Protein AF-A0AAD8ZJK5-F1 (afdb_monomer)

pLDDT: mean 72.44, std 15.35, range [46.84, 93.62]

Radius of gyration: 30.27 Å; Cα contacts (8 Å, |Δi|>4): 60; chains: 1; bounding box: 97×46×35 Å

Foldseek 3Di:
DDDDPPPPDDAAEAEDEDDDPLADDDQPPDDCPVVCVVVVHHYDGGDDHGDPVVVVVPDPPPPPPDDPPPDDPDDDDDDDDDD

InterPro domains:
  IPR002018 Carboxylesterase, type B [PF00135] (8-62)
  IPR029058 Alpha/Beta hydrolase fold [G3DSA:3.40.50.1820] (2-77)
  IPR029058 Alpha/Beta hydrolase fold [SSF53474] (7-53)
  IPR051093 Neuroligin and Bile salt-activated lipase [PTHR43903] (7-63)

Secondary structure (DSSP, 8-state):
----TT--SPPPEEEEE--STTTS--TTSS--HHHHHHHT-EEEEE----SHHHHTT--------------------------

Structure (mmCIF, N/CA/C/O backbone):
data_AF-A0AAD8ZJK5-F1
#
_entry.id   AF-A0AAD8ZJK5-F1
#
loop_
_atom_site.group_PDB
_atom_site.id
_atom_site.type_symbol
_atom_site.label_atom_id
_atom_site.label_alt_id
_atom_site.label_comp_id
_atom_site.label_asym_id
_atom_site.label_entity_id
_atom_site.label_seq_id
_atom_site.pdbx_PDB_ins_code
_atom_site.Cartn_x
_atom_site.Cartn_y
_atom_site.Cartn_z
_atom_site.occupancy
_atom_site.B_iso_or_equiv
_atom_site.auth_seq_id
_atom_site.auth_comp_id
_atom_site.auth_asym_id
_atom_site.auth_atom_id
_atom_site.pdbx_PDB_model_num
ATOM 1 N N . MET A 1 1 ? -22.322 -10.300 10.138 1.00 46.91 1 MET A N 1
ATOM 2 C CA . MET A 1 1 ? -21.767 -9.320 11.099 1.00 46.91 1 MET A CA 1
ATOM 3 C C . MET A 1 1 ? -21.354 -8.081 10.319 1.00 46.91 1 MET A C 1
ATOM 5 O O . MET A 1 1 ? -20.326 -8.110 9.659 1.00 46.91 1 MET A O 1
ATOM 9 N N . VAL A 1 2 ? -22.171 -7.028 10.321 1.00 55.16 2 VAL A N 1
ATOM 10 C CA . VAL A 1 2 ? -21.789 -5.734 9.733 1.00 55.16 2 VAL A CA 1
ATOM 11 C C . VAL A 1 2 ? -21.039 -4.970 10.824 1.00 55.16 2 VAL A C 1
ATOM 13 O O . VAL A 1 2 ? -21.612 -4.682 11.870 1.00 55.16 2 VAL A O 1
ATOM 16 N N . LYS A 1 3 ? -19.733 -4.745 10.644 1.00 64.06 3 LYS A N 1
ATOM 17 C CA . LYS A 1 3 ? -18.914 -3.985 11.602 1.00 64.06 3 LYS A CA 1
ATOM 18 C C . LYS A 1 3 ? -19.262 -2.503 11.487 1.00 64.06 3 LYS A C 1
ATOM 20 O O . LYS A 1 3 ? -19.209 -1.946 10.395 1.00 64.06 3 LYS A O 1
ATOM 25 N N . ASP A 1 4 ? -19.587 -1.883 12.615 1.00 67.50 4 ASP A N 1
ATOM 26 C CA . ASP A 1 4 ? -19.904 -0.460 12.680 1.00 67.50 4 ASP A CA 1
ATOM 27 C C . ASP A 1 4 ? -18.645 0.385 12.420 1.00 67.50 4 ASP A C 1
ATOM 29 O O . ASP A 1 4 ? -17.633 0.270 13.118 1.00 67.50 4 ASP A O 1
ATOM 33 N N . ILE A 1 5 ? -18.709 1.242 11.402 1.00 67.94 5 ILE A N 1
ATOM 34 C CA . ILE A 1 5 ? -17.691 2.260 11.098 1.00 67.94 5 ILE A CA 1
ATOM 35 C C . ILE A 1 5 ? -17.607 3.346 12.181 1.00 67.94 5 ILE A C 1
ATOM 37 O O . ILE A 1 5 ? -16.637 4.098 12.211 1.00 67.94 5 ILE A O 1
ATOM 41 N N . ARG A 1 6 ? -18.591 3.424 13.085 1.00 72.75 6 ARG A N 1
ATOM 42 C CA . ARG A 1 6 ? -18.636 4.379 14.202 1.00 72.75 6 ARG A CA 1
ATOM 43 C C . ARG A 1 6 ? -17.974 3.855 15.478 1.00 72.75 6 ARG A C 1
ATOM 45 O O . ARG A 1 6 ? -17.950 4.583 16.471 1.00 72.75 6 ARG A O 1
ATOM 52 N N . ASP A 1 7 ? -17.438 2.631 15.474 1.00 77.00 7 ASP A N 1
ATOM 53 C CA . ASP A 1 7 ? -16.663 2.109 16.602 1.00 77.00 7 ASP A CA 1
ATOM 54 C C . ASP A 1 7 ? -15.452 3.023 16.850 1.00 77.00 7 ASP A C 1
ATOM 56 O O . ASP A 1 7 ? -14.521 3.090 16.049 1.00 77.00 7 ASP A O 1
ATOM 60 N N . ARG A 1 8 ? -15.492 3.763 17.964 1.00 76.88 8 ARG A N 1
ATOM 61 C CA . ARG A 1 8 ? -14.476 4.762 18.331 1.00 76.88 8 ARG A CA 1
ATOM 62 C C . ARG A 1 8 ? -13.184 4.146 18.862 1.00 76.88 8 ARG A C 1
ATOM 64 O O . ARG A 1 8 ? -12.248 4.876 19.194 1.00 76.88 8 ARG A O 1
ATOM 71 N N . ARG A 1 9 ? -13.113 2.819 18.974 1.00 84.00 9 ARG A N 1
ATOM 72 C CA . ARG A 1 9 ? -11.882 2.131 19.361 1.00 84.00 9 ARG A CA 1
ATOM 73 C C . ARG A 1 9 ? -10.861 2.230 18.231 1.00 84.00 9 ARG A C 1
ATOM 75 O O . ARG A 1 9 ? -11.176 2.018 17.062 1.00 84.00 9 ARG A O 1
ATOM 82 N N . LYS A 1 10 ? -9.615 2.543 18.591 1.00 84.31 10 LYS A N 1
ATOM 83 C CA . LYS A 1 10 ? -8.509 2.627 17.633 1.00 84.31 10 LYS A CA 1
ATOM 84 C C . LYS A 1 10 ? -8.301 1.258 16.986 1.00 84.31 10 LYS A C 1
ATOM 86 O O . LYS A 1 10 ? -8.093 0.270 17.689 1.00 84.31 10 LYS A O 1
ATOM 91 N N . LYS A 1 11 ? -8.361 1.210 15.656 1.00 88.69 11 LYS A N 1
ATOM 92 C CA . LYS A 1 11 ? -8.042 0.011 14.876 1.00 88.69 11 LYS A CA 1
ATOM 93 C C . LYS A 1 11 ? -6.551 0.006 14.535 1.00 88.69 11 LYS A C 1
ATOM 95 O O . LYS A 1 11 ? -5.998 1.081 14.295 1.00 88.69 11 LYS A O 1
ATOM 100 N N . PRO A 1 12 ? -5.896 -1.165 14.509 1.00 92.06 12 PRO A N 1
ATOM 101 C CA . PRO A 1 12 ? -4.536 -1.262 13.998 1.00 92.06 12 PRO A CA 1
ATOM 102 C C . PRO A 1 12 ? -4.499 -0.829 12.526 1.00 92.06 12 PRO A C 1
ATOM 104 O O . PRO A 1 12 ? -5.427 -1.107 11.758 1.00 92.06 12 PRO A O 1
ATOM 107 N N . VAL A 1 13 ? -3.427 -0.129 12.161 1.00 93.62 13 VAL A N 1
ATOM 108 C CA . VAL A 1 13 ? -3.198 0.385 10.808 1.00 93.62 13 VAL A CA 1
ATOM 109 C C . VAL A 1 13 ? -2.057 -0.401 10.184 1.00 93.62 13 VAL A C 1
ATOM 111 O O . VAL A 1 13 ? -0.966 -0.468 10.748 1.00 93.62 13 VAL A O 1
ATOM 114 N N . MET A 1 14 ? -2.318 -0.992 9.026 1.00 92.44 14 MET A N 1
ATOM 115 C CA . MET A 1 14 ? -1.345 -1.725 8.231 1.00 92.44 14 MET A CA 1
ATOM 116 C C . MET A 1 14 ? -1.017 -0.918 6.978 1.00 92.44 14 MET A C 1
ATOM 118 O O . MET A 1 14 ? -1.901 -0.636 6.171 1.00 92.44 14 MET A O 1
ATOM 122 N N . LEU A 1 15 ? 0.255 -0.559 6.815 1.00 92.12 15 LEU A N 1
ATOM 123 C CA . LEU A 1 15 ? 0.764 0.064 5.598 1.00 92.12 15 LEU A CA 1
ATOM 124 C C . LEU A 1 15 ? 1.287 -1.024 4.659 1.00 92.12 15 LEU A C 1
ATOM 126 O O . LEU A 1 15 ? 2.182 -1.783 5.026 1.00 92.12 15 LEU A O 1
ATOM 130 N N . PHE A 1 16 ? 0.730 -1.090 3.455 1.00 90.19 16 PHE A N 1
ATOM 131 C CA . PHE A 1 16 ? 1.165 -1.994 2.402 1.00 90.19 16 PHE A CA 1
ATOM 132 C C . PHE A 1 16 ? 1.923 -1.212 1.328 1.00 90.19 16 PHE A C 1
ATOM 134 O O . PHE A 1 16 ? 1.369 -0.327 0.670 1.00 90.19 16 PHE A O 1
ATOM 141 N N . ILE A 1 17 ? 3.198 -1.557 1.163 1.00 88.25 17 ILE A N 1
ATOM 142 C CA . ILE A 1 17 ? 4.073 -1.018 0.124 1.00 88.25 17 ILE A CA 1
ATOM 143 C C . ILE A 1 17 ? 4.160 -2.079 -0.967 1.00 88.25 17 ILE A C 1
ATOM 145 O O . ILE A 1 17 ? 4.571 -3.210 -0.703 1.00 88.25 17 ILE A O 1
ATOM 149 N N . HIS A 1 18 ? 3.735 -1.729 -2.180 1.00 88.19 18 HIS A N 1
ATOM 150 C CA . HIS A 1 18 ? 3.814 -2.653 -3.305 1.00 88.19 18 HIS A CA 1
ATOM 151 C C . HIS A 1 18 ? 5.279 -2.914 -3.685 1.00 88.19 18 HIS A C 1
ATOM 153 O O . HIS A 1 18 ? 6.129 -2.030 -3.578 1.00 88.19 18 HIS A O 1
ATOM 159 N N . GLY A 1 19 ? 5.568 -4.136 -4.134 1.00 82.81 19 GLY A N 1
ATOM 160 C CA . GLY A 1 19 ? 6.874 -4.499 -4.687 1.00 82.81 19 GLY A CA 1
ATOM 161 C C . GLY A 1 19 ? 7.102 -3.907 -6.082 1.00 82.81 19 GLY A C 1
ATOM 162 O O . GLY A 1 19 ? 6.476 -2.914 -6.446 1.00 82.81 19 GLY A O 1
ATOM 163 N N . GLY A 1 20 ? 7.976 -4.555 -6.859 1.00 82.94 20 GLY A N 1
ATOM 164 C CA . GLY A 1 20 ? 8.339 -4.128 -8.219 1.00 82.94 20 GLY A CA 1
ATOM 165 C C . GLY A 1 20 ? 9.660 -3.359 -8.302 1.00 82.94 20 GLY A C 1
ATOM 166 O O . GLY A 1 20 ? 9.888 -2.592 -9.233 1.00 82.94 20 GLY A O 1
ATOM 167 N N . SER A 1 21 ? 10.546 -3.569 -7.319 1.00 81.00 21 SER A N 1
ATOM 168 C CA . SER A 1 21 ? 11.945 -3.112 -7.329 1.00 81.00 21 SER 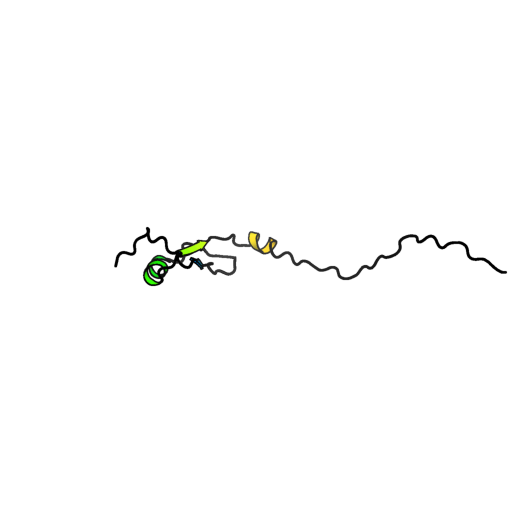A CA 1
ATOM 169 C C . SER A 1 21 ? 12.133 -1.617 -7.612 1.00 81.00 21 SER A C 1
ATOM 171 O O . SER A 1 21 ? 13.140 -1.237 -8.199 1.00 81.00 21 SER A O 1
ATOM 173 N N . TYR A 1 22 ? 11.174 -0.774 -7.214 1.00 75.06 22 TYR A N 1
ATOM 174 C CA . TYR A 1 22 ? 11.154 0.665 -7.519 1.00 75.06 22 TYR A CA 1
ATOM 175 C C . TYR A 1 22 ? 11.111 1.011 -9.013 1.00 75.06 22 TYR A C 1
ATOM 177 O O . TYR A 1 22 ? 11.340 2.152 -9.397 1.00 75.06 22 TYR A O 1
ATOM 185 N N . MET A 1 23 ? 10.797 0.045 -9.871 1.00 74.19 23 MET A N 1
ATOM 186 C CA . MET A 1 23 ? 10.723 0.218 -11.323 1.00 74.19 23 MET A CA 1
ATOM 187 C C . MET A 1 23 ? 9.292 0.096 -11.836 1.00 74.19 23 MET A C 1
ATOM 189 O O . MET A 1 23 ? 8.925 0.748 -12.811 1.00 74.19 23 MET A O 1
ATOM 193 N N . GLU A 1 24 ? 8.479 -0.709 -11.161 1.00 76.12 24 GLU A N 1
ATOM 194 C CA . GLU A 1 24 ? 7.100 -0.998 -11.531 1.00 76.12 24 GLU A CA 1
ATOM 195 C C . GLU A 1 24 ? 6.217 -1.146 -10.287 1.00 76.12 24 GLU A C 1
ATOM 197 O O . GLU A 1 24 ? 6.700 -1.417 -9.190 1.00 76.12 24 GLU A O 1
ATOM 202 N N . GLY A 1 25 ? 4.909 -0.960 -10.455 1.00 83.56 25 GLY A N 1
ATOM 203 C CA . GLY A 1 25 ? 3.912 -1.229 -9.421 1.00 83.56 25 GLY A CA 1
ATOM 204 C C . GLY A 1 25 ? 2.963 -0.066 -9.129 1.00 83.56 25 GLY A C 1
ATOM 205 O O . GLY A 1 25 ? 3.219 1.080 -9.488 1.00 83.56 25 GLY A O 1
ATOM 206 N N . ALA A 1 26 ? 1.834 -0.374 -8.489 1.00 80.81 26 ALA A N 1
ATOM 207 C CA . ALA A 1 26 ? 0.852 0.613 -8.056 1.00 80.81 26 ALA A CA 1
ATOM 208 C C . ALA A 1 26 ? 0.089 0.136 -6.811 1.00 80.81 26 ALA A C 1
ATOM 210 O O . ALA A 1 26 ? -0.130 -1.059 -6.598 1.00 80.81 26 ALA A O 1
ATOM 211 N N . GLY A 1 27 ? -0.373 1.084 -5.996 1.00 79.81 27 GLY A N 1
ATOM 212 C CA . GLY A 1 27 ? -1.109 0.826 -4.756 1.00 79.81 27 GLY A CA 1
ATOM 213 C C . GLY A 1 27 ? -2.463 0.135 -4.958 1.00 79.81 27 GLY A C 1
ATOM 214 O O . GLY A 1 27 ? -2.978 -0.466 -4.025 1.00 79.81 27 GLY A O 1
ATOM 215 N N . ASN A 1 28 ? -3.026 0.164 -6.166 1.00 83.12 28 ASN A N 1
ATOM 216 C CA . ASN A 1 28 ? -4.284 -0.506 -6.509 1.00 83.12 28 ASN A CA 1
ATOM 217 C C . ASN A 1 28 ? -4.100 -1.920 -7.089 1.00 83.12 28 ASN A C 1
ATOM 219 O O . ASN A 1 28 ? -5.088 -2.543 -7.467 1.00 83.12 28 ASN A O 1
ATOM 223 N N . MET A 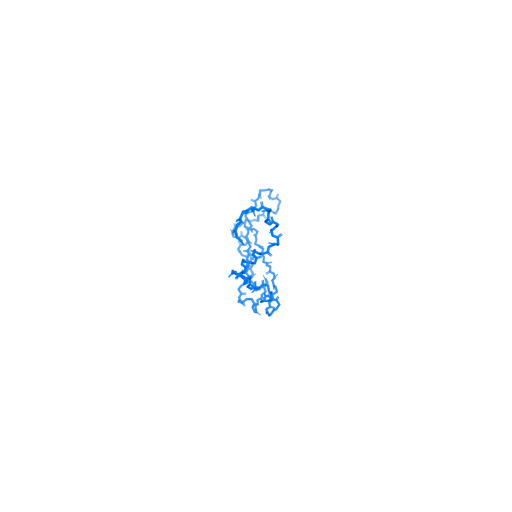1 29 ? -2.868 -2.436 -7.177 1.00 82.00 29 MET A N 1
ATOM 224 C CA . MET A 1 29 ? -2.626 -3.807 -7.651 1.00 82.00 29 MET A CA 1
ATOM 225 C C . MET A 1 29 ? -3.144 -4.874 -6.682 1.00 82.00 29 MET A C 1
ATOM 227 O O . MET A 1 29 ? -3.308 -6.026 -7.074 1.00 82.00 29 MET A O 1
ATOM 231 N N . PHE A 1 30 ? -3.382 -4.509 -5.421 1.00 81.88 30 PHE A N 1
ATOM 232 C CA . PHE A 1 30 ? -3.841 -5.425 -4.387 1.00 81.88 30 PHE A CA 1
ATOM 233 C C . PHE A 1 30 ? -5.191 -4.972 -3.824 1.00 81.88 30 PHE A C 1
ATOM 235 O O . PHE A 1 30 ? -5.301 -3.875 -3.275 1.00 81.88 30 PHE A O 1
ATOM 242 N N . ASP A 1 31 ? -6.210 -5.830 -3.920 1.00 87.31 31 ASP A N 1
ATOM 243 C CA . ASP A 1 31 ? -7.496 -5.597 -3.260 1.00 87.31 31 ASP A CA 1
ATOM 244 C C . ASP A 1 31 ? -7.397 -5.933 -1.764 1.00 87.31 31 ASP A C 1
ATOM 246 O O . ASP A 1 31 ? -7.426 -7.090 -1.339 1.00 87.31 31 ASP A O 1
ATOM 250 N N . ALA A 1 32 ? -7.292 -4.888 -0.946 1.00 88.12 32 ALA A N 1
ATOM 251 C CA . ALA A 1 32 ? -7.203 -5.003 0.504 1.00 88.12 32 ALA A CA 1
ATOM 252 C C .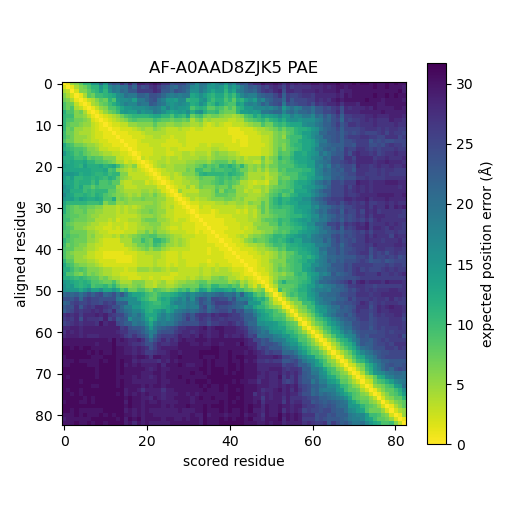 ALA A 1 32 ? -8.560 -5.208 1.213 1.00 88.12 32 ALA A C 1
ATOM 254 O O . ALA A 1 32 ? -8.584 -5.304 2.445 1.00 88.12 32 ALA A O 1
ATOM 255 N N . SER A 1 33 ? -9.684 -5.290 0.489 1.00 88.75 33 SER A N 1
ATOM 256 C CA . SER A 1 33 ? -11.034 -5.343 1.079 1.00 88.75 33 SER A CA 1
ATOM 257 C C . SER A 1 33 ? -11.229 -6.543 2.005 1.00 88.75 33 SER A C 1
ATOM 259 O O . SER A 1 33 ? -11.755 -6.411 3.114 1.00 88.75 33 SER A O 1
ATOM 261 N N . VAL A 1 34 ? -10.746 -7.713 1.581 1.00 89.50 34 VAL A N 1
ATOM 262 C CA . VAL A 1 34 ? -10.797 -8.956 2.368 1.00 89.50 34 VAL A CA 1
ATOM 263 C C . VAL A 1 34 ? -9.963 -8.804 3.641 1.00 89.50 34 VAL A C 1
ATOM 265 O O . VAL A 1 34 ? -10.442 -9.071 4.743 1.00 89.50 34 VAL A O 1
ATOM 268 N N . LEU A 1 35 ? -8.737 -8.296 3.521 1.00 88.06 35 LEU A N 1
ATOM 269 C CA . LEU A 1 35 ? -7.836 -8.118 4.657 1.00 88.06 35 LEU A CA 1
ATOM 270 C C . LEU A 1 35 ? -8.402 -7.130 5.692 1.00 88.06 35 LEU A C 1
ATOM 272 O O . LEU A 1 35 ? -8.376 -7.410 6.893 1.00 88.06 35 LEU A O 1
ATOM 276 N N . ALA A 1 36 ? -8.986 -6.021 5.235 1.00 89.38 36 ALA A N 1
ATOM 277 C CA . ALA A 1 36 ? -9.631 -5.035 6.099 1.00 89.38 36 ALA A CA 1
ATOM 278 C C . ALA A 1 36 ? -10.859 -5.616 6.830 1.00 89.38 36 ALA A C 1
ATOM 280 O O . ALA A 1 36 ? -11.031 -5.413 8.040 1.00 89.38 36 ALA A O 1
ATOM 281 N N . ALA A 1 37 ? -11.694 -6.385 6.122 1.00 87.88 37 ALA A N 1
ATOM 282 C CA . ALA A 1 37 ? -12.913 -6.970 6.676 1.00 87.88 37 ALA A CA 1
ATOM 283 C C . ALA A 1 37 ? -12.618 -8.067 7.714 1.00 87.88 37 ALA A C 1
ATOM 285 O O . ALA A 1 37 ? -13.110 -8.002 8.854 1.00 87.88 37 ALA A O 1
ATOM 286 N N . TYR A 1 38 ? -11.787 -9.045 7.341 1.00 89.12 38 TYR A N 1
ATOM 287 C CA . TYR A 1 38 ? -11.442 -10.180 8.199 1.00 89.12 38 TYR A CA 1
ATOM 288 C C . TYR A 1 38 ? -10.537 -9.75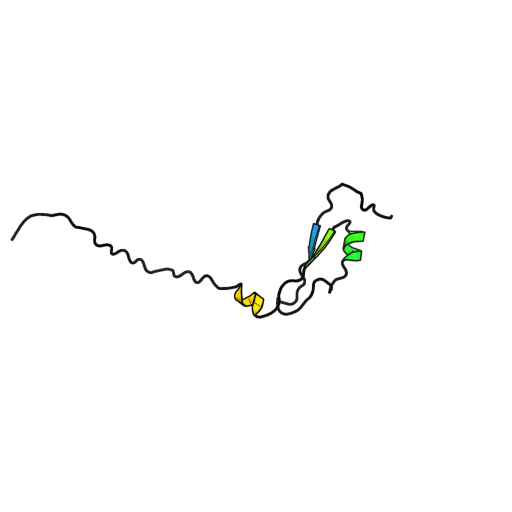6 9.361 1.00 89.12 38 TYR A C 1
ATOM 290 O O . TYR A 1 38 ? -10.816 -10.107 10.508 1.00 89.12 38 TYR A O 1
ATOM 298 N N . GLY A 1 39 ? -9.518 -8.931 9.102 1.00 87.19 39 GLY A N 1
ATOM 299 C CA . GLY A 1 39 ? -8.544 -8.504 10.110 1.00 87.19 39 GLY A CA 1
ATOM 300 C C . GLY A 1 39 ? -9.045 -7.441 11.091 1.00 87.19 39 GLY A C 1
ATOM 301 O O . GLY A 1 39 ? -8.405 -7.208 12.111 1.00 87.19 39 GLY A O 1
ATOM 302 N N . ASN A 1 40 ? -10.187 -6.787 10.824 1.00 88.94 40 ASN A N 1
ATOM 303 C CA . ASN A 1 40 ? -10.606 -5.575 11.549 1.00 88.94 40 ASN A CA 1
ATOM 304 C C . ASN A 1 40 ? -9.531 -4.471 11.556 1.00 88.94 40 ASN A C 1
ATOM 306 O O . ASN A 1 40 ? -9.389 -3.745 12.544 1.00 88.94 40 ASN A O 1
ATOM 310 N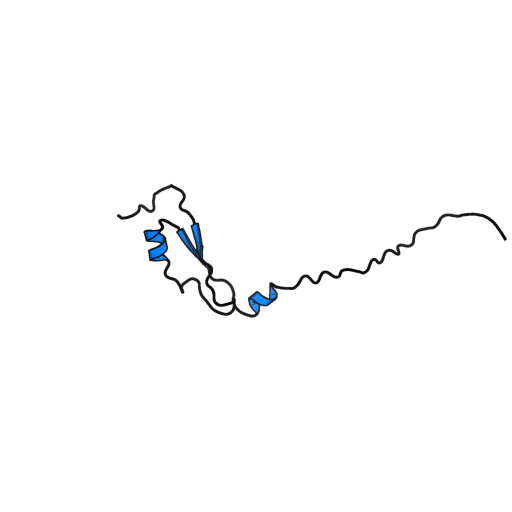 N . VAL A 1 41 ? -8.765 -4.366 10.477 1.00 90.12 41 VAL A N 1
ATOM 311 C CA . VAL A 1 41 ? -7.631 -3.448 10.361 1.00 90.12 41 VAL A CA 1
ATOM 312 C C . VAL A 1 41 ? -7.930 -2.376 9.322 1.00 90.12 41 VAL A C 1
ATOM 314 O O . VAL A 1 41 ? -8.733 -2.588 8.411 1.00 90.12 41 VAL A O 1
ATOM 317 N N . ILE A 1 42 ? -7.285 -1.222 9.453 1.00 91.00 42 ILE A N 1
ATOM 318 C CA . ILE A 1 42 ? -7.241 -0.230 8.377 1.00 91.00 42 ILE A CA 1
ATOM 319 C C . ILE A 1 42 ? -6.041 -0.589 7.509 1.00 91.00 42 ILE A C 1
ATOM 321 O O . ILE A 1 42 ? -4.918 -0.595 8.007 1.00 91.00 42 ILE A O 1
ATOM 325 N N . VAL A 1 43 ? -6.268 -0.893 6.233 1.00 92.19 43 VAL A N 1
ATOM 326 C CA . VAL A 1 43 ? -5.184 -1.133 5.274 1.00 92.19 43 VAL A CA 1
ATOM 327 C C . VAL A 1 43 ? -4.982 0.126 4.444 1.00 92.19 43 VAL A C 1
ATOM 329 O O . VAL A 1 43 ? -5.937 0.656 3.879 1.00 92.19 43 VAL A O 1
ATOM 332 N N . VAL A 1 44 ? -3.745 0.604 4.387 1.00 92.19 44 VAL A N 1
ATOM 333 C CA . VAL A 1 44 ? -3.343 1.761 3.588 1.00 92.19 44 VAL A CA 1
ATOM 334 C C . VAL A 1 44 ? -2.388 1.277 2.510 1.00 92.19 44 VAL A C 1
ATOM 336 O O . VAL A 1 44 ? -1.342 0.714 2.817 1.00 92.19 44 VAL A O 1
ATOM 339 N N . THR A 1 45 ? -2.741 1.507 1.252 1.00 91.56 45 THR A N 1
ATOM 340 C CA . THR A 1 45 ? -1.874 1.278 0.093 1.00 91.56 45 THR A CA 1
ATOM 341 C C . THR A 1 45 ? -1.416 2.627 -0.441 1.00 91.56 45 THR A C 1
ATOM 343 O O . THR A 1 45 ? -2.240 3.530 -0.597 1.00 91.56 45 THR A O 1
ATOM 346 N N . MET A 1 46 ? -0.132 2.780 -0.752 1.00 87.00 46 MET A N 1
ATOM 347 C CA . MET A 1 46 ? 0.395 4.029 -1.307 1.00 87.00 46 MET A CA 1
ATOM 348 C C . MET A 1 46 ? 1.091 3.801 -2.644 1.00 87.00 46 MET A C 1
ATOM 350 O O . MET A 1 46 ? 1.682 2.748 -2.865 1.00 87.00 46 MET A O 1
ATOM 354 N N . ASN A 1 47 ? 1.022 4.807 -3.515 1.00 89.00 47 ASN A N 1
ATOM 355 C CA . ASN A 1 47 ? 1.876 4.892 -4.694 1.00 89.00 47 ASN A CA 1
ATOM 356 C C . ASN A 1 47 ? 3.154 5.641 -4.313 1.00 89.00 47 ASN A C 1
ATOM 358 O O . ASN A 1 47 ? 3.083 6.675 -3.643 1.00 89.00 47 ASN A O 1
ATOM 362 N N . TYR A 1 48 ? 4.296 5.146 -4.771 1.00 85.12 48 TYR A N 1
ATOM 363 C CA . TYR A 1 48 ? 5.575 5.849 -4.710 1.00 85.12 48 TYR A CA 1
ATOM 364 C C . TYR A 1 48 ? 6.129 6.041 -6.128 1.00 85.12 48 TYR A C 1
ATOM 366 O O . TYR A 1 48 ? 5.583 5.496 -7.092 1.00 85.12 48 TYR A O 1
ATOM 374 N N . ARG A 1 49 ? 7.127 6.920 -6.285 1.00 83.19 49 ARG A N 1
ATOM 375 C CA . ARG A 1 49 ? 7.715 7.178 -7.606 1.00 83.19 49 ARG A CA 1
ATOM 376 C C . ARG A 1 49 ? 8.558 5.978 -8.039 1.00 83.19 49 ARG A C 1
ATOM 378 O O . ARG A 1 49 ? 9.009 5.203 -7.218 1.00 83.19 49 ARG A O 1
ATOM 385 N N . LEU A 1 50 ? 8.687 5.797 -9.349 1.00 79.50 50 LEU A N 1
ATOM 386 C CA . LEU A 1 50 ? 9.363 4.651 -9.952 1.00 79.50 50 LEU A CA 1
ATOM 387 C C . LEU A 1 50 ? 10.436 5.138 -10.936 1.00 79.50 50 LEU A C 1
ATOM 389 O O . LEU A 1 50 ? 10.295 6.209 -11.536 1.00 79.50 50 LEU A O 1
ATOM 393 N N . GLY A 1 51 ? 11.486 4.342 -11.133 1.00 73.81 51 GLY A N 1
ATOM 394 C CA . GLY A 1 51 ? 12.559 4.577 -12.100 1.00 73.81 51 GLY A CA 1
ATOM 395 C C . GLY A 1 51 ? 13.720 5.436 -11.582 1.00 73.81 51 GLY A C 1
ATOM 396 O O . GLY A 1 51 ? 13.913 5.620 -10.385 1.00 73.81 51 GLY A O 1
ATOM 397 N N . ILE A 1 52 ? 14.496 6.009 -12.511 1.00 63.47 52 ILE A N 1
ATOM 398 C CA . ILE A 1 52 ? 15.670 6.879 -12.245 1.00 63.47 52 ILE A CA 1
ATOM 399 C C . ILE A 1 52 ? 15.342 8.070 -11.323 1.00 63.47 52 ILE A C 1
ATOM 401 O O . ILE A 1 52 ? 16.227 8.617 -10.665 1.00 63.47 52 ILE A O 1
ATOM 405 N N . LEU A 1 53 ? 14.064 8.443 -11.237 1.00 59.09 53 LEU A N 1
ATOM 406 C CA . LEU A 1 53 ? 13.559 9.467 -10.326 1.00 59.09 53 LEU A CA 1
ATOM 407 C C . LEU A 1 53 ? 13.753 9.091 -8.843 1.00 59.09 53 LEU A C 1
ATOM 409 O O . LEU A 1 53 ? 13.955 9.989 -8.031 1.00 59.09 53 LEU A O 1
ATOM 413 N N . ASP A 1 54 ? 13.750 7.796 -8.506 1.00 58.16 54 ASP A N 1
ATOM 414 C CA . ASP A 1 54 ? 14.014 7.280 -7.153 1.00 58.16 54 ASP A CA 1
ATOM 415 C C . ASP A 1 54 ? 15.512 7.021 -6.915 1.00 58.16 54 ASP A C 1
ATOM 417 O O . ASP A 1 54 ? 16.025 7.258 -5.822 1.00 58.16 54 ASP A O 1
ATOM 421 N N . GLN A 1 55 ? 16.262 6.597 -7.940 1.00 55.62 55 GLN A N 1
ATOM 422 C CA . GLN A 1 55 ? 17.693 6.291 -7.794 1.00 55.62 55 GLN A CA 1
ATOM 423 C C . GLN A 1 55 ? 18.549 7.535 -7.508 1.00 55.62 55 GLN A C 1
ATOM 425 O O . GLN A 1 55 ? 19.582 7.432 -6.847 1.00 55.62 55 GLN A O 1
ATOM 430 N N . SER A 1 56 ? 18.078 8.723 -7.908 1.00 56.28 56 SER A N 1
ATOM 431 C CA . SER A 1 56 ? 18.683 10.003 -7.512 1.00 56.28 56 SER A CA 1
ATOM 432 C C . SER A 1 56 ? 18.592 10.280 -6.002 1.00 56.28 56 SER A C 1
ATOM 434 O O . SER A 1 56 ? 19.297 11.161 -5.511 1.00 56.28 56 SER A O 1
ATOM 436 N N . PHE A 1 57 ? 17.741 9.558 -5.263 1.00 56.06 57 PHE A N 1
ATOM 437 C CA . PHE A 1 57 ? 17.593 9.698 -3.813 1.00 56.06 57 PHE A CA 1
ATOM 438 C C . PHE A 1 57 ? 18.653 8.901 -3.036 1.00 56.06 57 PHE A C 1
ATOM 440 O O . PHE A 1 57 ? 19.016 9.277 -1.924 1.00 56.06 57 PHE A O 1
ATOM 447 N N . PHE A 1 58 ? 19.211 7.839 -3.631 1.00 56.91 58 PHE A N 1
ATOM 448 C CA . PHE A 1 58 ? 20.295 7.047 -3.038 1.00 56.91 58 PHE A CA 1
ATOM 449 C C . PHE A 1 58 ? 21.668 7.617 -3.431 1.00 56.91 58 PHE A C 1
ATOM 451 O O . PHE A 1 58 ? 22.558 6.905 -3.894 1.00 56.9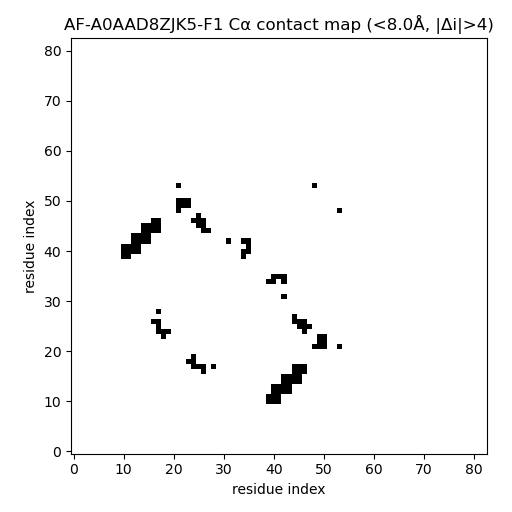1 58 PHE A O 1
ATOM 458 N N . SER A 1 59 ? 21.845 8.933 -3.276 1.00 56.91 59 SER A N 1
ATOM 459 C CA . SER A 1 59 ? 23.172 9.540 -3.363 1.00 56.91 59 SER A CA 1
ATOM 460 C C . SER A 1 59 ? 24.007 8.991 -2.212 1.00 56.91 59 SER A C 1
ATOM 462 O O . SER A 1 59 ? 23.740 9.283 -1.046 1.00 56.91 59 SER A O 1
ATOM 464 N N . ALA A 1 60 ? 25.003 8.166 -2.536 1.00 61.50 60 ALA A N 1
ATOM 465 C CA . ALA A 1 60 ? 26.008 7.744 -1.580 1.00 61.50 60 ALA A CA 1
ATOM 466 C C . ALA A 1 60 ? 26.620 9.004 -0.959 1.00 61.50 60 ALA A C 1
ATOM 468 O O . ALA A 1 60 ? 27.238 9.813 -1.651 1.00 61.50 60 ALA A O 1
ATOM 469 N N . ASN A 1 61 ? 26.428 9.190 0.347 1.00 58.91 61 ASN A N 1
ATOM 470 C CA . ASN A 1 61 ? 27.264 10.102 1.110 1.00 58.91 61 ASN A CA 1
ATOM 471 C C . ASN A 1 61 ? 28.663 9.486 1.109 1.00 58.91 61 ASN A C 1
ATOM 473 O O . ASN A 1 61 ? 29.001 8.703 1.997 1.00 58.91 61 ASN A O 1
ATOM 477 N N . THR A 1 62 ? 29.452 9.771 0.073 1.00 57.81 62 THR A N 1
ATOM 478 C CA . THR A 1 62 ? 30.878 9.474 0.070 1.00 57.81 62 THR A CA 1
ATOM 479 C C . THR A 1 62 ? 31.468 10.279 1.218 1.00 57.81 62 THR A C 1
ATOM 481 O O . THR A 1 62 ? 31.631 11.492 1.120 1.00 57.81 62 THR A O 1
ATOM 484 N N . MET A 1 63 ? 31.701 9.619 2.351 1.00 58.34 63 MET A N 1
ATOM 485 C CA . MET A 1 63 ? 32.490 10.192 3.428 1.00 58.34 63 MET A CA 1
ATOM 486 C C . MET A 1 63 ? 33.906 10.373 2.884 1.00 58.34 63 MET A C 1
ATOM 488 O O . MET A 1 63 ? 34.655 9.405 2.781 1.00 58.34 63 MET A O 1
ATOM 492 N N . ASP A 1 64 ? 34.255 11.603 2.513 1.00 60.75 64 ASP A N 1
ATOM 493 C CA . ASP A 1 64 ? 35.644 12.003 2.323 1.00 60.75 64 ASP A CA 1
ATOM 494 C C . ASP A 1 64 ? 36.333 11.985 3.694 1.00 60.75 64 ASP A C 1
ATOM 496 O O . ASP A 1 64 ? 36.293 12.942 4.469 1.00 60.75 64 AS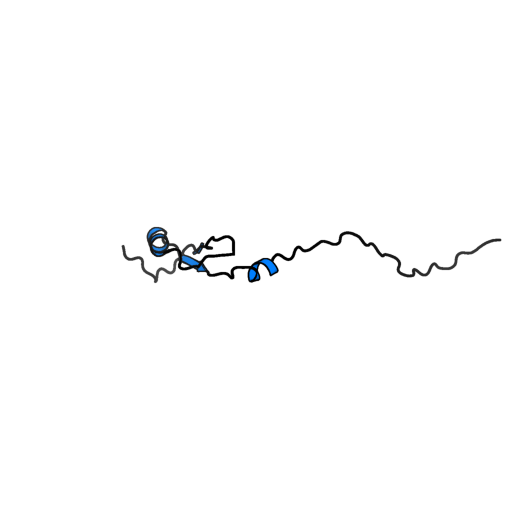P A O 1
ATOM 500 N N . GLN A 1 65 ? 36.885 10.827 4.050 1.00 64.00 65 GLN A N 1
ATOM 501 C CA . GLN A 1 65 ? 37.799 10.703 5.171 1.00 64.00 65 GLN A CA 1
ATOM 502 C C . GLN A 1 65 ? 39.202 11.047 4.677 1.00 64.00 65 GLN A C 1
ATOM 504 O O . GLN A 1 65 ? 39.924 10.179 4.190 1.00 64.00 65 GLN A O 1
ATOM 509 N N . GLY A 1 66 ? 39.611 12.295 4.899 1.00 57.28 66 GLY A N 1
ATOM 510 C CA . GLY A 1 66 ? 41.014 12.587 5.170 1.00 57.28 66 GLY A CA 1
ATOM 511 C C . GLY A 1 66 ? 41.664 13.680 4.336 1.00 57.28 66 GLY A C 1
ATOM 512 O O . GLY A 1 66 ? 42.577 13.401 3.569 1.00 57.28 66 GLY A O 1
ATOM 513 N N . VAL A 1 67 ? 41.371 14.941 4.660 1.00 56.72 67 VAL A N 1
ATOM 514 C CA . VAL A 1 67 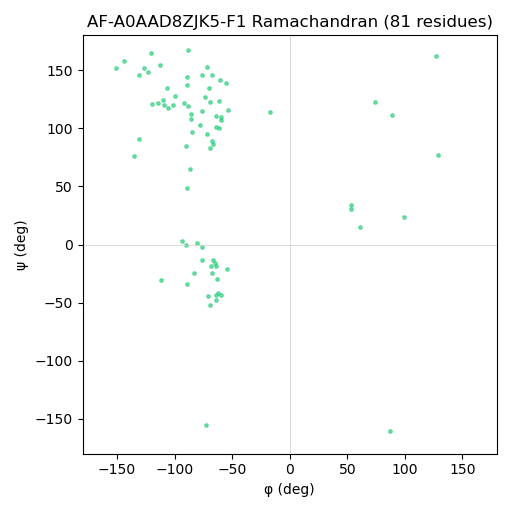? 42.400 15.993 4.630 1.00 56.72 67 VAL A CA 1
ATOM 515 C C . VAL A 1 67 ? 42.344 16.776 5.944 1.00 56.72 67 VAL A C 1
ATOM 517 O O . VAL A 1 67 ? 41.625 17.763 6.086 1.00 56.72 67 VAL A O 1
ATOM 520 N N . THR A 1 68 ? 43.127 16.342 6.941 1.00 54.19 68 THR A N 1
ATOM 521 C CA . THR A 1 68 ? 43.506 17.198 8.081 1.00 54.19 68 THR A CA 1
ATOM 522 C C . THR A 1 68 ? 44.461 18.274 7.560 1.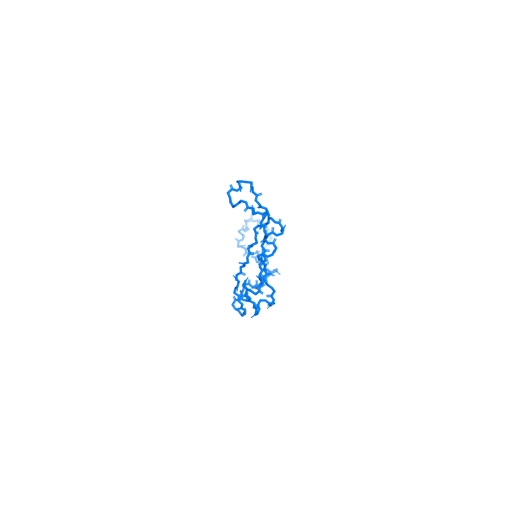00 54.19 68 THR A C 1
ATOM 524 O O . THR A 1 68 ? 45.679 18.155 7.629 1.00 54.19 68 THR A O 1
ATOM 527 N N . GLY A 1 69 ? 43.896 19.338 6.998 1.00 49.03 69 GLY A N 1
ATOM 528 C CA . GLY A 1 69 ? 44.600 20.577 6.681 1.00 49.03 69 GLY A CA 1
ATOM 529 C C . GLY A 1 69 ? 44.600 21.508 7.889 1.00 49.03 69 GLY A C 1
ATOM 530 O O . GLY A 1 69 ? 43.968 22.559 7.863 1.00 49.03 69 GLY A O 1
ATOM 531 N N . ARG A 1 70 ? 45.265 21.124 8.985 1.00 52.62 70 ARG A N 1
ATOM 532 C CA . ARG A 1 70 ? 45.574 22.058 10.079 1.00 52.62 70 ARG A CA 1
ATOM 533 C C . ARG A 1 70 ? 46.930 22.707 9.815 1.00 52.62 70 ARG A C 1
ATOM 535 O O . ARG A 1 70 ? 47.938 22.290 10.367 1.00 52.62 70 ARG A O 1
ATOM 542 N N . THR A 1 71 ? 46.929 23.771 9.024 1.00 50.56 71 THR A N 1
ATOM 543 C CA . THR A 1 71 ? 47.995 24.783 9.038 1.00 50.56 71 THR A CA 1
ATOM 544 C C . THR A 1 71 ? 47.347 26.161 9.015 1.00 50.56 71 THR A C 1
ATOM 546 O O . THR A 1 71 ? 47.269 26.817 7.982 1.00 50.56 71 THR A O 1
ATOM 549 N N . GLY A 1 72 ? 46.821 26.580 10.167 1.00 51.72 72 GLY A N 1
ATOM 550 C CA . GLY A 1 72 ? 46.632 28.003 10.438 1.00 51.72 72 GLY A CA 1
ATOM 551 C C . GLY A 1 72 ? 47.993 28.620 10.781 1.00 51.72 72 GLY A C 1
ATOM 552 O O . GLY A 1 72 ? 48.819 27.925 11.380 1.00 51.72 72 GLY A O 1
ATOM 553 N N . PRO A 1 73 ? 48.266 29.884 10.422 1.00 48.62 73 PRO A N 1
ATOM 554 C CA . PRO A 1 73 ? 49.508 30.539 10.802 1.00 48.62 73 PRO A CA 1
ATOM 555 C C . PRO A 1 73 ? 49.455 30.836 12.306 1.00 48.62 73 PRO A C 1
ATOM 557 O O . PRO A 1 73 ? 48.860 31.813 12.754 1.00 48.62 73 PRO A O 1
ATOM 560 N N . GLY A 1 74 ? 50.016 29.927 13.101 1.00 50.69 74 GLY A N 1
ATOM 561 C CA . GLY A 1 74 ? 50.249 30.134 14.521 1.00 50.69 74 GLY A CA 1
ATOM 562 C C . GLY A 1 74 ? 51.458 31.041 14.699 1.00 50.69 74 GLY A C 1
ATOM 563 O O . GLY A 1 74 ? 52.572 30.670 14.342 1.00 50.69 74 GLY A O 1
ATOM 564 N N . ASN A 1 75 ? 51.226 32.231 15.243 1.00 50.75 75 ASN A N 1
ATOM 565 C CA . ASN A 1 75 ? 52.268 33.147 15.686 1.00 50.75 75 ASN A CA 1
ATOM 566 C C . ASN A 1 75 ? 53.113 32.449 16.763 1.00 50.75 75 ASN A C 1
ATOM 568 O O . ASN A 1 75 ? 52.643 32.269 17.887 1.00 50.75 75 ASN A O 1
ATOM 572 N N . VAL A 1 76 ? 54.343 32.046 16.436 1.00 61.31 76 VAL A N 1
ATOM 573 C CA . VAL A 1 76 ? 55.302 31.574 17.441 1.00 61.31 76 VAL A CA 1
ATOM 574 C C . VAL A 1 76 ? 56.019 32.797 17.994 1.00 61.31 76 VAL A C 1
ATOM 576 O O . VAL A 1 76 ? 56.786 33.472 17.310 1.00 61.31 76 VAL A O 1
ATOM 579 N N . SER A 1 77 ? 55.673 33.109 19.236 1.00 57.88 77 SER A N 1
ATOM 580 C CA . SER A 1 77 ? 56.283 34.132 20.069 1.00 57.88 77 SER A CA 1
ATOM 581 C C . SER A 1 77 ? 57.790 33.924 20.204 1.00 57.88 77 SER A C 1
ATOM 583 O O . SER A 1 77 ? 58.247 32.805 20.410 1.00 57.88 77 SER A O 1
ATOM 585 N N . SER A 1 78 ? 58.507 35.046 20.146 1.00 61.06 78 SER A N 1
ATOM 586 C CA . SER A 1 78 ? 59.884 35.278 20.586 1.00 61.06 78 SER A CA 1
ATOM 587 C C . SER A 1 78 ? 60.447 34.232 21.555 1.00 61.06 78 SER A C 1
ATOM 589 O O . SER A 1 78 ? 60.046 34.207 22.721 1.00 61.06 78 SER A O 1
ATOM 591 N N . ASP A 1 79 ? 61.456 33.485 21.111 1.00 60.97 79 ASP A N 1
ATOM 592 C CA . ASP A 1 79 ? 62.456 32.935 22.017 1.00 60.97 79 ASP A CA 1
ATOM 593 C C . ASP A 1 79 ? 63.872 33.222 21.509 1.00 60.97 79 ASP A C 1
ATOM 595 O O . ASP A 1 79 ? 64.150 33.394 20.323 1.00 60.97 79 ASP A O 1
ATOM 599 N N . ARG A 1 80 ? 64.710 33.425 22.506 1.00 55.28 80 ARG A N 1
ATOM 600 C CA . ARG A 1 80 ? 65.974 34.125 22.580 1.00 55.28 80 ARG A CA 1
ATOM 601 C C . ARG A 1 80 ? 67.116 33.155 22.240 1.00 55.28 80 ARG A C 1
ATOM 603 O O . ARG A 1 80 ? 66.977 31.947 22.350 1.00 55.28 80 ARG A O 1
ATOM 610 N N . THR A 1 81 ? 68.294 33.736 22.019 1.00 50.50 81 THR A N 1
ATOM 611 C CA . THR A 1 81 ? 69.638 33.152 22.213 1.00 50.50 81 THR A CA 1
ATOM 612 C C . THR A 1 81 ? 70.310 32.375 21.066 1.00 50.50 81 THR A C 1
ATOM 614 O O . THR A 1 81 ? 69.987 31.223 20.829 1.00 50.50 81 THR A O 1
ATOM 617 N N . LYS A 1 82 ? 71.384 33.021 20.556 1.00 46.84 82 LYS A N 1
ATOM 618 C CA . LYS A 1 82 ? 72.734 32.493 20.221 1.00 46.84 82 LYS A CA 1
ATOM 619 C C . LYS A 1 82 ? 72.802 31.629 18.949 1.00 46.84 82 LYS A C 1
ATOM 621 O O . LYS A 1 82 ? 72.067 30.667 18.834 1.00 46.84 82 LYS A O 1
ATOM 626 N N . GLU A 1 83 ? 73.609 31.929 17.933 1.00 48.62 83 GLU A N 1
ATOM 627 C CA . GLU A 1 83 ? 74.978 32.476 17.846 1.00 48.62 83 GLU A CA 1
ATOM 628 C C . GLU A 1 83 ? 75.153 33.407 16.634 1.00 48.62 83 GLU A C 1
ATOM 630 O O . GLU A 1 83 ? 74.380 33.267 15.660 1.00 48.62 83 GLU A O 1
#

Organism: NCBI:txid2609070

Sequence (83 aa):
MVKDIRDRRKKPVMLFIHGGSYMEGAGNMFDASVLAAYGNVIVVTMNYRLGILDQSFFSANTMDQGVTGRTGPGNVSSDRTKE

Solvent-accessible surface area (backbone atoms only — not comparable to full-atom values): 5855 Å² total; per-residue (Å²): 136,86,81,68,89,77,59,86,66,87,59,58,74,45,80,48,77,62,65,50,89,54,60,47,77,50,37,79,79,59,85,53,64,62,56,27,65,76,66,60,32,47,73,44,60,51,74,77,78,52,40,73,78,46,58,69,72,67,64,77,81,75,78,83,83,79,80,88,80,85,76,73,92,73,86,80,74,91,81,82,82,88,135

Mean predicted aligned error: 16.52 Å